Protein AF-A0A8S9TY77-F1 (afdb_monomer_lite)

Secondary structure (DSSP, 8-state):
------EEEEEEEEE----TT-----TTS----SS--SSPPEEEEEEEEETTS-BPPPEEE--PPTTSHIIIIIGGG--

Sequence (79 aa):
MPSKVIMNIDETGVYYDTPPTRILCERGAPSNITTSQKHSVRMTVLRAVVFRGRKLPLLLIVRGEPDATIAMEEVPTYP

Foldseek 3Di:
DPDDWDKDKDKDKDFDDPPPPDADDDVPDDRDDPDDDPGTDIWMWMWMAIPVRDTDDIDTDDDDDPPDCCVPPPVVVDD

Radius of gyration: 17.67 Å; chains: 1; bounding box: 55×26×37 Å

Structure (mmCIF, N/CA/C/O backbone):
data_AF-A0A8S9TY77-F1
#
_entry.id   AF-A0A8S9TY77-F1
#
loop_
_atom_site.group_PDB
_atom_site.id
_atom_site.type_symbol
_atom_site.label_atom_id
_atom_site.label_alt_id
_atom_site.label_comp_id
_atom_site.label_asym_id
_atom_site.label_entity_id
_atom_site.label_seq_id
_atom_site.pdbx_PDB_ins_code
_atom_site.Cartn_x
_atom_site.Cartn_y
_atom_site.Cartn_z
_atom_site.occupancy
_atom_site.B_iso_or_equiv
_atom_site.auth_seq_id
_atom_site.auth_comp_id
_atom_site.auth_asym_id
_atom_site.auth_atom_id
_atom_site.pdbx_PDB_model_num
ATOM 1 N N . MET A 1 1 ? -33.260 -6.637 14.907 1.00 46.38 1 MET A N 1
ATOM 2 C CA . MET A 1 1 ? -32.766 -5.741 13.835 1.00 46.38 1 MET A CA 1
ATOM 3 C C . MET A 1 1 ? -31.276 -5.989 13.679 1.00 46.38 1 MET A C 1
ATOM 5 O O . MET A 1 1 ? -30.620 -6.051 14.715 1.00 46.38 1 MET A O 1
ATOM 9 N N . PRO A 1 2 ? -30.731 -6.184 12.466 1.00 56.41 2 PRO A N 1
ATOM 10 C CA . PRO A 1 2 ? -29.284 -6.273 12.321 1.00 56.41 2 PRO A CA 1
ATOM 11 C C . PRO A 1 2 ? -28.684 -4.966 12.846 1.00 56.41 2 PRO A C 1
ATOM 13 O O . PRO A 1 2 ? -29.167 -3.879 12.521 1.00 56.41 2 PRO A O 1
ATOM 16 N N . SER A 1 3 ? -27.694 -5.062 13.733 1.00 66.69 3 SER A N 1
ATOM 17 C CA . SER A 1 3 ? -27.013 -3.886 14.267 1.00 66.69 3 SER A CA 1
ATOM 18 C C . SER A 1 3 ? -26.424 -3.106 13.096 1.00 66.69 3 SER A C 1
ATOM 20 O O . SER A 1 3 ? -25.568 -3.629 12.385 1.00 66.69 3 SER A O 1
ATOM 22 N N . LYS A 1 4 ? -26.899 -1.879 12.875 1.00 73.81 4 LYS A N 1
ATOM 23 C CA . LYS A 1 4 ? -26.407 -1.004 11.810 1.00 73.81 4 LYS A CA 1
ATOM 24 C C . LYS A 1 4 ? -24.906 -0.779 12.017 1.00 73.81 4 LYS A C 1
ATOM 26 O O . LYS A 1 4 ? -24.501 -0.119 12.972 1.00 73.81 4 LYS A O 1
ATOM 31 N N . VAL A 1 5 ? -24.083 -1.364 11.151 1.00 82.50 5 VAL A N 1
ATOM 32 C CA . VAL A 1 5 ? -22.635 -1.145 11.150 1.00 82.50 5 VAL A CA 1
ATOM 33 C C . VAL A 1 5 ? -22.380 0.138 10.370 1.00 82.50 5 VAL A C 1
ATOM 35 O O . VAL A 1 5 ? -22.593 0.189 9.165 1.00 82.50 5 VAL A O 1
ATOM 38 N N . ILE A 1 6 ? -21.963 1.189 11.071 1.00 88.69 6 ILE A N 1
ATOM 39 C CA . ILE A 1 6 ? -21.487 2.425 10.446 1.00 88.69 6 ILE A CA 1
ATOM 40 C C . ILE A 1 6 ? -19.974 2.294 10.280 1.00 88.69 6 ILE A C 1
ATOM 42 O O . ILE A 1 6 ? -19.273 1.952 11.238 1.00 88.69 6 ILE A O 1
ATOM 46 N N . MET A 1 7 ? -19.477 2.552 9.075 1.00 91.69 7 MET A N 1
ATOM 47 C CA . MET A 1 7 ? -18.058 2.513 8.743 1.00 91.69 7 MET A CA 1
ATOM 48 C C . MET A 1 7 ? -17.685 3.800 8.017 1.00 91.69 7 MET A C 1
ATOM 50 O O . MET A 1 7 ? -18.380 4.199 7.088 1.00 91.69 7 MET A O 1
ATOM 54 N N . ASN A 1 8 ? -16.607 4.441 8.461 1.00 93.31 8 ASN A N 1
ATOM 55 C CA . ASN A 1 8 ? -15.967 5.511 7.713 1.00 93.31 8 ASN A CA 1
ATOM 56 C C . ASN A 1 8 ? -14.861 4.906 6.848 1.00 93.31 8 ASN A C 1
ATOM 58 O O . ASN A 1 8 ? -14.089 4.077 7.341 1.00 93.31 8 ASN A O 1
ATOM 62 N N . ILE A 1 9 ? -14.799 5.312 5.586 1.00 94.06 9 ILE A N 1
ATOM 63 C CA . ILE A 1 9 ? -13.830 4.824 4.610 1.00 94.06 9 ILE A CA 1
ATOM 64 C C . ILE A 1 9 ? -13.215 6.043 3.934 1.00 94.06 9 ILE A C 1
ATOM 66 O O . ILE A 1 9 ? -13.946 6.936 3.516 1.00 94.06 9 ILE A O 1
ATOM 70 N N . ASP A 1 10 ? -11.890 6.068 3.847 1.00 95.38 10 ASP A N 1
ATOM 71 C CA . ASP A 1 10 ? -11.150 7.141 3.190 1.00 95.38 10 ASP A CA 1
ATOM 72 C C . ASP A 1 10 ? -9.930 6.598 2.439 1.00 95.38 10 ASP A C 1
ATOM 74 O O . ASP A 1 10 ? -9.364 5.560 2.808 1.00 95.38 10 ASP A O 1
ATOM 78 N N . GLU A 1 11 ? -9.534 7.307 1.388 1.00 95.44 11 GLU A N 1
ATOM 79 C CA . GLU A 1 11 ? -8.372 6.999 0.561 1.00 95.44 11 GLU A CA 1
ATOM 80 C C . GLU A 1 11 ? -7.215 7.932 0.923 1.00 95.44 11 GLU A C 1
ATOM 82 O O . GLU A 1 11 ? -7.361 9.152 0.969 1.00 95.44 11 GLU A O 1
ATOM 87 N N . THR A 1 12 ? -6.024 7.372 1.137 1.00 93.50 12 THR A N 1
ATOM 88 C CA . THR A 1 12 ? -4.836 8.176 1.420 1.00 93.50 12 THR A CA 1
ATOM 89 C C . THR A 1 12 ? -3.622 7.709 0.627 1.00 93.50 12 THR A C 1
ATOM 91 O O . THR A 1 12 ? -3.413 6.517 0.397 1.00 93.50 12 THR A O 1
ATOM 94 N N . GLY A 1 13 ? -2.805 8.668 0.192 1.00 90.44 13 GLY A N 1
ATOM 95 C CA . GLY A 1 13 ? -1.519 8.390 -0.437 1.00 90.44 13 GLY A CA 1
ATOM 96 C C . GLY A 1 13 ? -0.449 8.120 0.617 1.00 90.44 13 GLY A C 1
ATOM 97 O O . GLY A 1 13 ? -0.196 8.967 1.469 1.00 90.44 13 GLY A O 1
ATOM 98 N N . VAL A 1 14 ? 0.207 6.969 0.524 1.00 87.31 14 VAL A N 1
ATOM 99 C CA . VAL A 1 14 ? 1.360 6.581 1.337 1.00 87.31 14 VAL A CA 1
ATOM 100 C C . VAL A 1 14 ? 2.605 6.636 0.461 1.00 87.31 14 VAL A C 1
ATOM 102 O O . VAL A 1 14 ? 2.664 6.008 -0.593 1.00 87.31 14 VAL A O 1
ATOM 105 N N . TYR A 1 15 ? 3.602 7.402 0.887 1.00 82.94 15 TYR A N 1
ATOM 106 C CA . TYR A 1 15 ? 4.882 7.486 0.193 1.00 82.94 15 TYR A CA 1
ATOM 107 C C . TYR A 1 15 ? 5.842 6.455 0.776 1.00 82.94 15 TYR A C 1
ATOM 109 O O . TYR A 1 15 ? 5.980 6.359 1.997 1.00 82.94 15 TYR A O 1
ATOM 117 N N . TYR A 1 16 ? 6.508 5.698 -0.093 1.0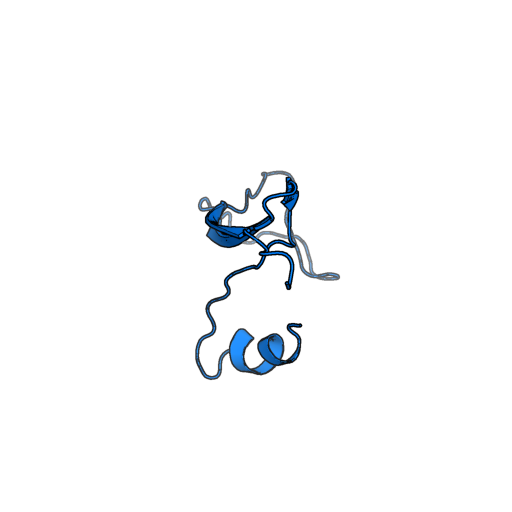0 73.19 16 TYR A N 1
ATOM 118 C CA . TYR A 1 16 ? 7.641 4.881 0.315 1.00 73.19 16 TYR A CA 1
ATOM 119 C C . TYR A 1 16 ? 8.817 5.811 0.608 1.00 73.19 16 TYR A C 1
ATOM 121 O O . TYR A 1 16 ? 9.418 6.374 -0.307 1.00 73.19 16 TYR A O 1
ATOM 129 N N . ASP A 1 17 ? 9.122 6.014 1.887 1.00 66.06 17 ASP A N 1
ATOM 130 C CA . ASP A 1 17 ? 10.397 6.614 2.253 1.00 66.06 17 ASP A CA 1
ATOM 131 C C . ASP A 1 17 ? 11.490 5.599 1.908 1.00 66.06 17 ASP A C 1
ATOM 133 O O . ASP A 1 17 ? 11.417 4.437 2.318 1.00 66.06 17 ASP A O 1
ATOM 137 N N . THR A 1 18 ? 12.466 6.025 1.113 1.00 64.81 18 THR A N 1
ATOM 138 C CA . THR A 1 18 ? 13.654 5.229 0.806 1.00 64.81 18 THR A CA 1
ATOM 139 C C . THR A 1 18 ? 14.766 5.798 1.676 1.00 64.81 18 THR A C 1
ATOM 141 O O . THR A 1 18 ? 15.560 6.613 1.192 1.00 64.81 18 THR A O 1
ATOM 144 N N . PRO A 1 19 ? 14.806 5.463 2.982 1.00 60.78 19 PRO A N 1
ATOM 145 C CA . PRO A 1 19 ? 15.825 6.003 3.855 1.00 60.78 19 PRO A CA 1
ATOM 146 C C . PRO A 1 19 ? 17.195 5.611 3.289 1.00 60.78 19 PRO A C 1
ATOM 148 O O . PRO A 1 19 ? 17.379 4.468 2.865 1.00 60.78 19 PRO A O 1
ATOM 151 N N . PRO A 1 20 ? 18.190 6.512 3.315 1.00 59.75 20 PRO A N 1
ATOM 152 C CA . PRO A 1 20 ? 19.494 6.286 2.682 1.00 59.75 20 PRO A CA 1
ATOM 153 C C . PRO A 1 20 ? 20.247 5.060 3.227 1.00 59.75 20 PRO A C 1
ATOM 155 O O . PRO A 1 20 ? 21.255 4.651 2.661 1.00 59.75 20 PRO A O 1
ATOM 158 N N . THR A 1 21 ? 19.775 4.476 4.332 1.00 60.22 21 THR A N 1
ATOM 159 C CA . THR A 1 21 ? 20.399 3.361 5.048 1.00 60.22 21 THR A CA 1
ATOM 160 C C . THR A 1 21 ? 19.673 2.024 4.904 1.00 60.22 21 THR A C 1
ATOM 162 O O . THR A 1 21 ? 20.205 1.019 5.381 1.00 60.22 21 THR A O 1
ATOM 165 N N . ARG A 1 22 ? 18.475 1.960 4.297 1.00 64.69 22 ARG A N 1
ATOM 166 C CA . ARG A 1 22 ? 17.735 0.694 4.131 1.00 64.69 22 ARG A CA 1
ATOM 167 C C . ARG A 1 22 ? 17.003 0.634 2.795 1.00 64.69 22 ARG A C 1
ATOM 169 O O . ARG A 1 22 ? 16.265 1.544 2.442 1.00 64.69 22 ARG A O 1
ATOM 176 N N . ILE A 1 23 ? 17.172 -0.487 2.101 1.00 68.69 23 ILE A N 1
ATOM 177 C CA . ILE A 1 23 ? 16.550 -0.774 0.806 1.00 68.69 23 ILE A CA 1
ATOM 178 C C . ILE A 1 23 ? 15.723 -2.048 0.959 1.00 68.69 23 ILE A C 1
ATOM 180 O O . ILE A 1 23 ? 16.207 -3.044 1.500 1.00 68.69 23 ILE A O 1
ATOM 184 N N . LEU A 1 24 ? 14.471 -2.009 0.499 1.00 66.38 24 LEU A N 1
ATOM 185 C CA . LEU A 1 24 ? 13.652 -3.208 0.353 1.00 66.38 24 LEU A CA 1
ATOM 186 C C . LEU A 1 24 ? 14.129 -3.965 -0.890 1.00 66.38 24 LEU A C 1
ATOM 188 O O . LEU A 1 24 ? 14.213 -3.390 -1.971 1.00 66.38 24 LEU A O 1
ATOM 192 N N . CYS A 1 25 ? 14.451 -5.244 -0.726 1.00 68.06 25 CYS A N 1
ATOM 193 C CA . CYS A 1 25 ? 14.786 -6.147 -1.820 1.00 68.06 25 CYS A CA 1
ATOM 194 C C . CYS A 1 25 ? 13.944 -7.416 -1.708 1.00 68.06 25 CYS A C 1
ATOM 196 O O . CYS A 1 25 ? 13.471 -7.772 -0.623 1.00 68.06 25 CYS A O 1
ATOM 198 N N . GLU A 1 26 ? 13.747 -8.085 -2.840 1.00 70.75 26 GLU A N 1
ATOM 199 C CA . GLU A 1 26 ? 13.140 -9.408 -2.857 1.00 70.75 26 GLU A CA 1
ATOM 200 C C . GLU A 1 26 ? 13.978 -10.381 -2.014 1.00 70.75 26 GLU A C 1
ATOM 202 O O . GLU A 1 26 ? 15.204 -10.267 -1.913 1.00 70.75 26 GLU A O 1
ATOM 207 N N . ARG A 1 27 ? 13.319 -11.345 -1.368 1.00 75.25 27 ARG A N 1
ATOM 208 C CA . ARG A 1 27 ? 13.995 -12.306 -0.496 1.00 75.25 27 ARG A CA 1
ATOM 209 C C . ARG A 1 27 ? 14.983 -13.148 -1.315 1.00 75.25 27 ARG A C 1
ATOM 211 O O . ARG A 1 27 ? 14.570 -14.011 -2.076 1.00 75.25 27 ARG A O 1
ATOM 218 N N . GLY A 1 28 ? 16.281 -12.929 -1.099 1.00 80.94 28 GLY A N 1
ATOM 219 C CA . GLY A 1 28 ? 17.366 -13.624 -1.805 1.00 80.94 28 GLY A CA 1
ATOM 220 C C . GLY A 1 28 ? 18.006 -12.817 -2.941 1.00 80.94 28 GLY A C 1
ATOM 221 O O . GLY A 1 28 ? 19.019 -13.252 -3.484 1.00 80.94 28 GLY A O 1
ATOM 222 N N . ALA A 1 29 ? 17.473 -11.638 -3.266 1.00 78.19 29 ALA A N 1
ATOM 223 C CA . ALA A 1 29 ? 18.054 -10.733 -4.250 1.00 78.19 29 ALA A CA 1
ATOM 224 C C . ALA A 1 29 ? 19.139 -9.828 -3.626 1.00 78.19 29 ALA A C 1
ATOM 226 O O . ALA A 1 29 ? 19.085 -9.520 -2.431 1.00 78.19 29 ALA A O 1
ATOM 227 N N . PRO A 1 30 ? 20.130 -9.367 -4.414 1.00 72.56 30 PRO A N 1
ATOM 228 C CA . PRO A 1 30 ? 21.100 -8.384 -3.946 1.00 72.56 30 PRO A CA 1
ATOM 229 C C . PRO A 1 30 ? 20.412 -7.045 -3.643 1.00 72.56 30 PRO A C 1
ATOM 231 O O . PRO A 1 30 ? 19.655 -6.522 -4.455 1.00 72.56 30 PRO A O 1
ATOM 234 N N . SER A 1 31 ? 20.728 -6.437 -2.498 1.00 69.06 31 SER A N 1
ATOM 235 C CA . SER A 1 31 ? 20.170 -5.144 -2.067 1.00 69.06 31 SER A CA 1
ATOM 236 C C . SER A 1 31 ? 20.905 -3.929 -2.657 1.00 69.06 31 SER A C 1
ATOM 238 O O . SER A 1 31 ? 20.928 -2.859 -2.048 1.00 69.06 31 SER A O 1
ATOM 240 N N . ASN A 1 32 ? 21.566 -4.097 -3.804 1.00 73.50 32 ASN A N 1
ATOM 241 C CA . ASN A 1 32 ? 22.416 -3.073 -4.407 1.00 73.50 32 ASN A CA 1
ATOM 242 C C . ASN A 1 32 ? 21.575 -2.147 -5.294 1.00 73.50 32 ASN A C 1
ATOM 244 O O . ASN A 1 32 ? 20.850 -2.608 -6.171 1.00 73.50 32 ASN A O 1
ATOM 248 N N . ILE A 1 33 ? 21.699 -0.835 -5.096 1.00 63.34 33 ILE A N 1
ATOM 249 C CA . ILE A 1 33 ? 21.045 0.186 -5.926 1.00 63.34 33 ILE A CA 1
ATOM 250 C C . ILE A 1 33 ? 21.982 0.632 -7.046 1.00 63.34 33 ILE A C 1
ATOM 252 O O . ILE A 1 33 ? 22.993 1.283 -6.797 1.00 63.34 33 ILE A O 1
ATOM 256 N N . THR A 1 34 ? 21.623 0.324 -8.292 1.00 61.97 34 THR A N 1
ATOM 257 C CA . THR A 1 34 ? 22.356 0.781 -9.489 1.00 61.97 34 THR A CA 1
ATOM 258 C C . THR A 1 34 ? 22.116 2.271 -9.774 1.00 61.97 34 THR A C 1
ATOM 260 O O . THR A 1 34 ? 22.889 2.911 -10.482 1.00 61.97 34 THR A O 1
ATOM 263 N N . THR A 1 35 ? 21.044 2.863 -9.236 1.00 60.50 35 THR A N 1
ATOM 264 C CA . THR A 1 35 ? 20.687 4.280 -9.427 1.00 60.50 35 THR A CA 1
ATOM 265 C C . THR A 1 35 ? 19.881 4.777 -8.228 1.00 60.50 35 THR A C 1
ATOM 267 O O . THR A 1 35 ? 18.974 4.086 -7.767 1.00 60.50 35 THR A O 1
ATOM 270 N N . SER A 1 36 ? 20.189 5.971 -7.710 1.00 60.19 36 SER A N 1
ATOM 271 C CA . SER A 1 36 ? 19.364 6.605 -6.679 1.00 60.19 36 SER A CA 1
ATOM 272 C C . SER A 1 36 ? 18.130 7.240 -7.324 1.00 60.19 36 SER A C 1
ATOM 274 O O . SER A 1 36 ? 18.235 8.099 -8.199 1.00 60.19 36 SER A O 1
ATOM 276 N N . GLN A 1 37 ? 16.935 6.828 -6.903 1.00 59.12 37 GLN A N 1
ATOM 277 C CA . GLN A 1 37 ? 15.717 7.565 -7.225 1.00 59.12 37 GLN A CA 1
ATOM 278 C C . GLN A 1 37 ? 15.421 8.563 -6.109 1.00 59.12 37 GLN A C 1
ATOM 280 O O . GLN A 1 37 ? 15.239 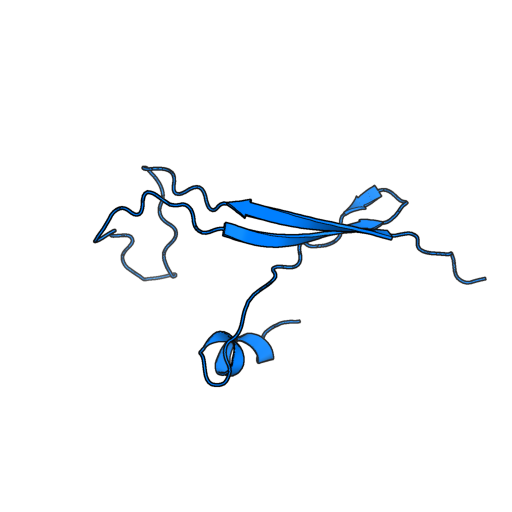8.188 -4.955 1.00 59.12 37 GLN A O 1
ATOM 285 N N . LYS A 1 38 ? 15.367 9.853 -6.461 1.00 59.62 38 LYS A N 1
ATOM 286 C CA . LYS A 1 38 ? 15.003 10.941 -5.537 1.00 59.62 38 LYS A CA 1
ATOM 287 C C . LYS A 1 38 ? 13.505 10.948 -5.203 1.00 59.62 38 LYS A C 1
ATOM 289 O O . LYS A 1 38 ? 13.097 11.579 -4.233 1.00 59.62 38 LYS A O 1
ATOM 294 N N . HIS A 1 39 ? 12.687 10.279 -6.014 1.00 57.91 39 HIS A N 1
ATOM 295 C CA . HIS A 1 39 ? 11.243 10.245 -5.849 1.00 57.91 39 HIS A CA 1
ATOM 296 C C . HIS A 1 39 ? 10.803 8.941 -5.190 1.00 57.91 39 HIS A C 1
ATOM 298 O O . HIS A 1 39 ? 10.901 7.867 -5.774 1.00 57.91 39 HIS A O 1
ATOM 304 N N . SER A 1 40 ? 10.289 9.068 -3.970 1.00 62.16 40 SER A N 1
ATOM 305 C CA . SER A 1 40 ? 9.468 8.057 -3.314 1.00 62.16 40 SER A CA 1
ATOM 306 C C . SER A 1 40 ? 8.337 7.622 -4.239 1.00 62.16 40 SER A C 1
ATOM 308 O O . SER A 1 40 ? 7.558 8.460 -4.702 1.00 62.16 40 SER A O 1
ATOM 310 N N . VAL A 1 41 ? 8.203 6.319 -4.479 1.00 71.88 41 VAL A N 1
ATOM 311 C CA . VAL A 1 41 ? 6.993 5.790 -5.114 1.00 71.88 41 VAL A CA 1
ATOM 312 C C . VAL A 1 41 ? 5.814 6.068 -4.171 1.00 71.88 41 VAL A C 1
ATOM 314 O O . VAL A 1 41 ? 5.935 5.953 -2.948 1.00 71.88 41 VAL A O 1
ATOM 317 N N . ARG A 1 42 ? 4.674 6.486 -4.724 1.00 82.88 42 ARG A N 1
ATOM 318 C CA . ARG A 1 42 ? 3.432 6.695 -3.971 1.00 82.88 42 ARG A CA 1
ATOM 319 C C . ARG A 1 42 ? 2.518 5.499 -4.190 1.00 82.88 42 ARG A C 1
ATOM 321 O O . ARG A 1 42 ? 2.199 5.176 -5.329 1.00 82.88 42 ARG A O 1
ATOM 328 N N . MET A 1 43 ? 2.056 4.897 -3.103 1.00 88.06 43 MET A N 1
ATOM 329 C CA . MET A 1 43 ? 0.993 3.900 -3.102 1.00 88.06 43 MET A CA 1
ATOM 330 C C . MET A 1 43 ? -0.294 4.515 -2.567 1.00 88.06 43 MET A C 1
ATOM 332 O O . MET A 1 43 ? -0.273 5.323 -1.642 1.00 88.06 43 MET A O 1
ATOM 336 N N . THR A 1 44 ? -1.426 4.123 -3.131 1.00 92.25 44 THR A N 1
ATOM 337 C CA . THR A 1 44 ? -2.731 4.492 -2.595 1.00 92.25 44 THR A CA 1
ATOM 338 C C . THR A 1 44 ? -3.229 3.400 -1.659 1.00 92.25 44 THR A C 1
ATOM 340 O O . THR A 1 44 ? -3.189 2.216 -1.993 1.00 92.25 44 THR A O 1
ATOM 343 N N . VAL A 1 45 ? -3.715 3.802 -0.489 1.00 92.94 45 VAL A N 1
ATOM 344 C CA . VAL A 1 45 ? -4.242 2.894 0.525 1.00 92.94 45 VAL A CA 1
ATOM 345 C C . VAL A 1 45 ? -5.645 3.329 0.919 1.00 92.94 45 VAL A C 1
ATOM 347 O O . VAL A 1 45 ? -5.864 4.479 1.301 1.00 92.94 45 VAL A O 1
ATOM 350 N N . LEU A 1 46 ? -6.590 2.395 0.874 1.00 94.44 46 LEU A N 1
ATOM 351 C CA . LEU A 1 46 ? -7.926 2.576 1.420 1.00 94.44 46 LEU A CA 1
ATOM 352 C C . LEU A 1 46 ? -7.921 2.167 2.895 1.00 94.44 46 LEU A C 1
ATOM 354 O O . LEU A 1 46 ? -7.469 1.076 3.268 1.00 94.44 46 LEU A O 1
ATOM 358 N N . ARG A 1 47 ? -8.437 3.048 3.750 1.00 93.94 47 ARG A N 1
ATOM 359 C CA . ARG A 1 47 ? -8.528 2.835 5.192 1.00 93.94 47 ARG A CA 1
ATOM 360 C C . ARG A 1 47 ? -9.979 2.849 5.629 1.00 93.94 47 ARG A C 1
ATOM 362 O O . ARG A 1 47 ? -10.703 3.804 5.373 1.00 93.94 47 ARG A O 1
ATOM 369 N N . ALA A 1 48 ? -10.364 1.828 6.385 1.00 93.06 48 ALA A N 1
ATOM 370 C CA . ALA A 1 48 ? -11.703 1.720 6.934 1.00 93.06 48 ALA A CA 1
ATOM 371 C C . ALA A 1 48 ? -11.694 1.648 8.469 1.00 93.06 48 ALA A C 1
ATOM 373 O O . ALA A 1 48 ? -10.872 0.960 9.086 1.00 93.06 48 ALA A O 1
ATOM 374 N N . VAL A 1 49 ? -12.619 2.374 9.098 1.00 92.75 49 VAL A N 1
ATOM 375 C CA . VAL A 1 49 ? -12.816 2.398 10.551 1.00 92.75 49 VAL A CA 1
ATOM 376 C C . VAL A 1 49 ? -14.294 2.219 10.860 1.00 92.75 49 VAL A C 1
ATOM 378 O O . VAL A 1 49 ? -15.143 2.991 10.420 1.00 92.75 49 VAL A O 1
ATOM 381 N N . VAL A 1 50 ? -14.613 1.200 11.649 1.00 92.19 50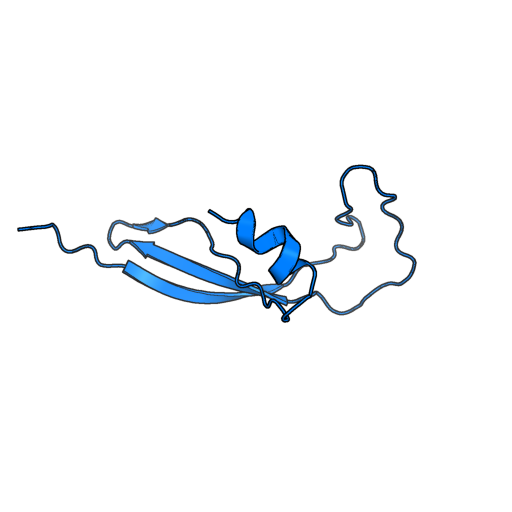 VAL A N 1
ATOM 382 C CA . VAL A 1 50 ? -15.974 0.961 12.136 1.00 92.19 50 VAL A CA 1
ATOM 383 C C . VAL A 1 50 ? -16.268 1.917 13.292 1.00 92.19 50 VAL A C 1
ATOM 385 O O . VAL A 1 50 ? -15.391 2.160 14.117 1.00 92.19 50 VAL A O 1
ATOM 388 N N . PHE A 1 51 ? -17.509 2.398 13.412 1.00 85.44 51 PHE A N 1
ATOM 389 C CA . PHE A 1 51 ? -17.983 3.341 14.442 1.00 85.44 51 PHE A CA 1
ATOM 390 C C . PHE A 1 51 ? -17.609 2.964 15.888 1.00 85.44 51 PHE A C 1
ATOM 392 O O . PHE A 1 51 ? -17.461 3.828 16.741 1.00 85.44 51 PHE A O 1
ATOM 399 N N . ARG A 1 52 ? -17.363 1.679 16.165 1.00 83.50 52 ARG A N 1
ATOM 400 C CA . ARG A 1 52 ? -16.830 1.193 17.451 1.00 83.50 52 ARG A CA 1
ATOM 401 C C . ARG A 1 52 ? -15.309 1.366 17.618 1.00 83.50 52 ARG A C 1
ATOM 403 O O . ARG A 1 52 ? -14.711 0.713 18.464 1.00 83.50 52 ARG A O 1
ATOM 410 N N . GLY A 1 53 ? -14.664 2.178 16.783 1.00 83.31 5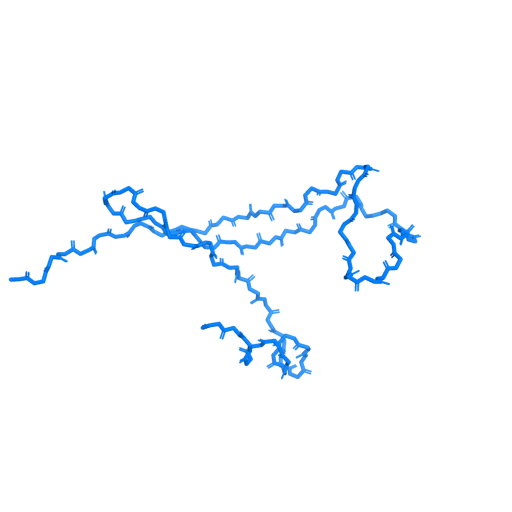3 GLY A N 1
ATOM 411 C CA . GLY A 1 53 ? -13.223 2.446 16.811 1.00 83.31 53 GLY A CA 1
ATOM 412 C C . GLY A 1 53 ? -12.342 1.327 16.243 1.00 83.31 53 GLY A C 1
ATOM 413 O O . GLY A 1 53 ? -11.117 1.450 16.254 1.00 83.31 53 GLY A O 1
ATOM 414 N N . ARG A 1 54 ? -12.925 0.240 15.717 1.00 90.19 54 ARG A N 1
ATOM 415 C CA . ARG A 1 54 ? -12.152 -0.854 15.112 1.00 90.19 54 ARG A CA 1
ATOM 416 C C . ARG A 1 54 ? -11.599 -0.404 13.762 1.00 90.19 54 ARG A C 1
ATOM 418 O O . ARG A 1 54 ? -12.364 -0.174 12.827 1.00 90.19 54 ARG A O 1
ATOM 425 N N . LYS A 1 55 ? -10.272 -0.324 13.661 1.00 90.56 55 LYS A N 1
ATOM 426 C CA . LYS A 1 55 ? -9.556 -0.154 12.390 1.00 90.56 55 LYS A CA 1
ATOM 427 C C . LYS A 1 55 ? -9.569 -1.486 11.642 1.00 90.56 55 LYS A C 1
ATOM 429 O O . LYS A 1 55 ? -9.256 -2.520 12.234 1.00 90.56 55 LYS A O 1
ATOM 434 N N . LEU A 1 56 ? -9.964 -1.461 10.377 1.00 90.44 56 LEU A N 1
ATOM 435 C CA . LEU A 1 56 ? -9.863 -2.615 9.491 1.00 90.44 56 LEU A CA 1
ATOM 436 C C . LEU A 1 56 ? -8.463 -2.698 8.867 1.00 90.44 56 LEU A C 1
ATOM 438 O O . LEU A 1 56 ? -7.720 -1.710 8.922 1.00 90.44 56 LEU A O 1
ATOM 442 N N . PRO A 1 57 ? -8.089 -3.865 8.308 1.00 92.62 57 PRO A N 1
ATOM 443 C CA . PRO A 1 57 ? -6.873 -3.993 7.518 1.00 92.62 57 PRO A CA 1
ATOM 444 C C . PRO A 1 57 ? -6.793 -2.916 6.433 1.00 92.62 57 PRO A C 1
ATOM 446 O O . PRO A 1 57 ? -7.810 -2.512 5.868 1.00 92.62 57 PRO A O 1
ATOM 449 N N . LEU A 1 58 ? -5.576 -2.442 6.172 1.00 92.06 58 LEU A N 1
ATOM 450 C CA . LEU A 1 58 ? -5.312 -1.535 5.062 1.00 92.06 58 LEU A CA 1
ATOM 451 C C . LEU A 1 58 ? -5.494 -2.296 3.749 1.00 92.06 58 LEU A C 1
ATOM 453 O O . LEU A 1 58 ? -4.959 -3.394 3.603 1.00 92.06 58 LEU A O 1
ATOM 457 N N . LEU A 1 59 ? -6.222 -1.703 2.810 1.00 91.06 59 LEU A N 1
ATOM 458 C CA . LEU A 1 59 ? -6.378 -2.246 1.465 1.00 91.06 59 LEU A CA 1
ATOM 459 C C . LEU A 1 59 ? -5.479 -1.444 0.528 1.00 91.06 59 LEU A C 1
ATOM 461 O O . LEU A 1 59 ? -5.586 -0.219 0.453 1.00 91.06 59 LEU A O 1
ATOM 465 N N . LEU A 1 60 ? -4.563 -2.131 -0.146 1.00 89.25 60 LEU A N 1
ATOM 466 C CA . LEU A 1 60 ? -3.646 -1.514 -1.097 1.00 89.25 60 LEU A CA 1
ATOM 467 C C . LEU A 1 60 ? -4.338 -1.428 -2.454 1.00 89.25 60 LEU A C 1
ATOM 469 O O . LEU A 1 60 ? -4.857 -2.427 -2.948 1.00 89.25 60 LEU A O 1
ATOM 473 N N . ILE A 1 61 ? -4.355 -0.239 -3.051 1.00 88.38 61 ILE A N 1
ATOM 474 C CA . ILE A 1 61 ? -4.899 -0.058 -4.395 1.00 88.38 61 ILE A CA 1
ATOM 475 C C . ILE A 1 61 ? -3.761 -0.259 -5.388 1.00 88.38 61 ILE A C 1
ATOM 477 O O . ILE A 1 61 ? -2.869 0.584 -5.510 1.00 88.38 61 ILE A O 1
ATOM 481 N N . VAL A 1 62 ? -3.810 -1.384 -6.097 1.00 86.75 62 VAL A N 1
ATOM 482 C CA . VAL A 1 62 ? -2.888 -1.717 -7.183 1.00 86.75 62 VAL A CA 1
ATOM 483 C C . VAL A 1 62 ? -3.533 -1.397 -8.529 1.00 86.75 62 VAL A C 1
ATOM 485 O O . VAL A 1 62 ? -4.729 -1.611 -8.727 1.00 86.75 62 VAL A O 1
ATOM 488 N N . ARG A 1 63 ? -2.748 -0.853 -9.462 1.00 83.81 63 ARG A N 1
ATOM 489 C CA . ARG A 1 63 ? -3.177 -0.679 -10.854 1.00 83.81 63 ARG A CA 1
ATOM 490 C C . ARG A 1 63 ? -2.606 -1.827 -11.669 1.00 83.81 63 ARG A C 1
ATOM 492 O O . ARG A 1 63 ? -1.400 -1.877 -11.869 1.00 83.81 63 ARG A O 1
ATOM 499 N N . GLY A 1 64 ? -3.471 -2.733 -12.105 1.00 85.44 64 GLY A N 1
ATOM 500 C CA . GLY A 1 64 ? -3.116 -3.735 -13.103 1.00 85.44 64 GLY A CA 1
ATOM 501 C C . GLY A 1 64 ? -3.297 -3.184 -14.514 1.00 85.44 64 GLY A C 1
ATOM 502 O O . GLY A 1 64 ? -4.226 -2.415 -14.767 1.00 85.44 64 GLY A O 1
ATOM 503 N N . GLU A 1 65 ? -2.428 -3.602 -15.427 1.00 90.19 65 GLU A N 1
ATOM 504 C CA . GLU A 1 65 ? -2.648 -3.488 -16.869 1.00 90.19 65 GLU A CA 1
ATOM 505 C C . GLU A 1 65 ? -3.086 -4.860 -17.410 1.00 90.19 65 GLU A C 1
ATOM 507 O O . GLU A 1 65 ? -2.619 -5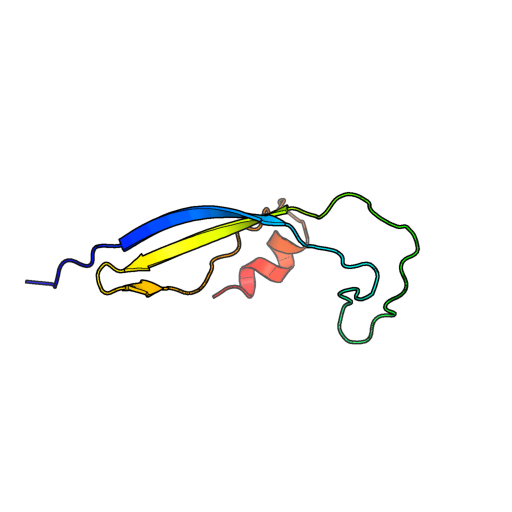.881 -16.891 1.00 90.19 65 GLU A O 1
ATOM 512 N N . PRO A 1 66 ? -3.988 -4.921 -18.410 1.00 89.50 66 PRO A N 1
ATOM 513 C CA . PRO A 1 66 ? -4.310 -6.176 -19.084 1.00 89.50 66 PRO A CA 1
ATOM 514 C C . PRO A 1 66 ? -3.036 -6.865 -19.584 1.00 89.50 66 PRO A C 1
ATOM 516 O O . PRO A 1 66 ? -2.124 -6.195 -20.059 1.00 89.50 66 PRO A O 1
ATOM 519 N N . ASP A 1 67 ? -2.971 -8.189 -19.439 1.00 91.25 67 ASP A N 1
ATOM 520 C CA . ASP A 1 67 ? -1.827 -9.031 -19.826 1.00 91.25 67 ASP A CA 1
ATOM 521 C C . ASP A 1 67 ? -0.498 -8.757 -19.082 1.00 91.25 67 ASP A C 1
ATOM 523 O O . ASP A 1 67 ? 0.518 -9.381 -19.387 1.00 91.25 67 ASP A O 1
ATOM 527 N N . ALA A 1 68 ? -0.481 -7.875 -18.075 1.00 90.88 68 ALA A N 1
ATOM 528 C CA . ALA A 1 68 ? 0.694 -7.616 -17.238 1.00 90.88 68 ALA A CA 1
ATOM 529 C C . ALA A 1 68 ? 0.749 -8.516 -15.988 1.00 90.88 68 ALA A C 1
ATOM 531 O O . ALA A 1 68 ? -0.241 -9.141 -15.603 1.00 90.88 68 ALA A O 1
ATOM 532 N N . THR A 1 69 ? 1.901 -8.521 -15.302 1.00 88.69 69 THR A N 1
ATOM 533 C CA . THR A 1 69 ? 2.193 -9.368 -14.127 1.00 88.69 69 THR A CA 1
ATOM 534 C C . THR A 1 69 ? 1.105 -9.308 -13.055 1.00 88.69 69 THR A C 1
ATOM 536 O O . THR A 1 69 ? 0.609 -10.347 -12.632 1.00 88.69 69 THR A O 1
ATOM 539 N N . ILE A 1 70 ? 0.656 -8.106 -12.670 1.00 87.19 70 ILE A N 1
ATOM 540 C CA . ILE A 1 70 ? -0.391 -7.960 -11.646 1.00 87.19 70 ILE A CA 1
ATOM 541 C C . ILE A 1 70 ? -1.676 -8.679 -12.080 1.00 87.19 70 ILE A C 1
ATOM 543 O O . ILE A 1 70 ? -2.248 -9.439 -11.304 1.00 87.19 70 ILE A O 1
ATOM 547 N N . ALA A 1 71 ? -2.131 -8.460 -13.317 1.00 88.00 71 ALA A N 1
ATOM 548 C CA . ALA A 1 71 ? -3.388 -9.020 -13.809 1.00 88.00 71 ALA A CA 1
ATOM 549 C C . ALA A 1 71 ? -3.321 -10.542 -14.014 1.00 88.00 71 ALA A C 1
ATOM 551 O O . ALA A 1 71 ? -4.299 -11.234 -13.735 1.00 88.00 71 ALA A O 1
ATOM 552 N N . MET A 1 72 ? -2.184 -11.050 -14.493 1.00 90.56 72 MET A N 1
ATOM 553 C CA . MET A 1 72 ? -2.019 -12.454 -14.876 1.00 90.56 72 MET A CA 1
ATOM 554 C C . MET A 1 72 ? -1.604 -13.350 -13.705 1.00 90.56 72 MET A C 1
ATOM 556 O O . MET A 1 72 ? -2.045 -14.496 -13.627 1.00 90.56 72 MET A O 1
ATOM 560 N N . GLU A 1 73 ? -0.769 -12.841 -12.798 1.00 90.69 73 GLU A N 1
ATOM 561 C CA . GLU A 1 73 ? -0.100 -13.649 -11.771 1.00 90.69 73 GLU A CA 1
ATOM 562 C C . GLU A 1 73 ? -0.531 -13.284 -10.347 1.00 90.69 73 GLU A C 1
ATOM 564 O O . GLU A 1 73 ? -0.693 -14.178 -9.518 1.00 90.69 73 GLU A O 1
ATOM 569 N N . GLU A 1 74 ? -0.759 -12.000 -10.043 1.00 88.38 74 GLU A N 1
ATOM 570 C CA . GLU A 1 74 ? -1.004 -11.566 -8.660 1.00 88.38 74 GLU A CA 1
ATOM 571 C C . GLU A 1 74 ? -2.485 -11.531 -8.270 1.00 88.38 74 GLU A C 1
ATOM 573 O O . GLU A 1 74 ? -2.829 -11.974 -7.175 1.00 88.38 74 GLU A O 1
ATOM 578 N N . VAL A 1 75 ? -3.375 -11.050 -9.148 1.00 87.00 75 VAL A N 1
ATOM 579 C CA . VAL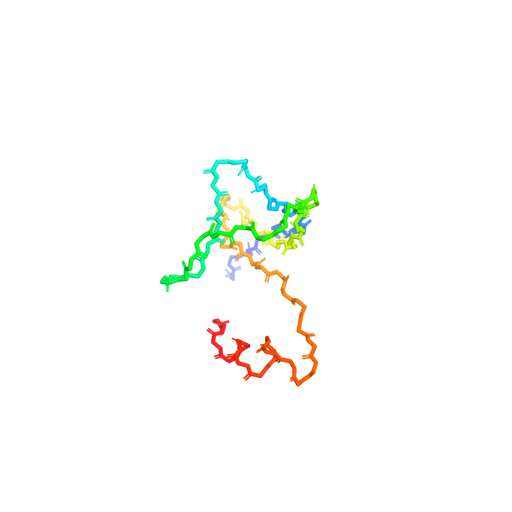 A 1 75 ? -4.826 -10.963 -8.876 1.00 87.00 75 VAL A CA 1
ATOM 580 C C . VAL A 1 75 ? -5.422 -12.287 -8.372 1.00 87.00 75 VAL A C 1
ATOM 582 O O . VAL A 1 75 ? -6.175 -12.240 -7.398 1.00 87.00 75 VAL A O 1
ATOM 585 N N . PRO A 1 76 ? -5.076 -13.468 -8.928 1.00 88.88 76 PRO A N 1
ATOM 586 C CA . PRO A 1 76 ? -5.565 -14.752 -8.416 1.00 88.88 76 PRO A CA 1
ATOM 587 C C . PRO A 1 76 ? -5.119 -15.092 -6.982 1.00 88.88 76 PRO A C 1
ATOM 589 O O . PRO A 1 76 ? -5.675 -16.007 -6.377 1.00 88.88 76 PRO A O 1
ATOM 592 N N . THR A 1 77 ? -4.103 -14.407 -6.448 1.00 87.50 77 THR A N 1
ATOM 593 C CA . THR A 1 77 ? -3.539 -14.648 -5.106 1.00 87.50 77 THR A CA 1
ATOM 594 C C . THR A 1 77 ? -4.124 -13.741 -4.028 1.00 87.50 77 THR A C 1
ATOM 596 O O . THR A 1 77 ? -3.925 -13.993 -2.836 1.00 87.50 77 THR A O 1
ATOM 599 N N . TYR A 1 78 ? -4.816 -12.673 -4.427 1.00 83.88 78 TYR A N 1
ATOM 600 C CA . TYR A 1 78 ? -5.410 -11.737 -3.487 1.00 83.88 78 TYR A CA 1
ATOM 601 C C . TYR A 1 78 ? -6.654 -12.358 -2.817 1.00 83.88 78 TYR A C 1
ATOM 603 O O . TYR A 1 78 ? -7.369 -13.131 -3.457 1.00 83.88 78 TYR A O 1
ATOM 611 N N . PRO A 1 79 ? -6.888 -12.070 -1.522 1.00 78.38 79 PRO A N 1
ATOM 612 C CA . PRO A 1 79 ? -8.021 -12.601 -0.760 1.00 78.38 79 PRO A CA 1
ATOM 613 C C . PRO A 1 79 ? -9.389 -12.083 -1.221 1.00 78.38 79 PRO A C 1
ATOM 615 O O . PRO A 1 79 ? -9.454 -10.970 -1.792 1.00 78.38 79 PRO A O 1
#

Organism: Phytophthora infestans (NCBI:txid4787)

pLDDT: mean 80.31, std 12.59, range [46.38, 95.44]